Protein AF-A0A3D3YWG3-F1 (afdb_monomer_lite)

Secondary structure (DSSP, 8-state):
-EEEEEEE--TTEEEEETTEE--SPEEETTTEEEEE----S---EEEEEHHHHHHHHHHHHHHHHHHHHHHHHHHHHHHHHHHHHHHHHHHTT---S------

Radius of gyration: 33.1 Å; chains: 1; bounding box: 70×39×87 Å

Foldseek 3Di:
DKDWPPAFDDQQKWKDWQNHTQDTFDDDPNGITMGDDPDDDDIDMDIDRNVVVVVVVVVVVVVVVVVVVCCVVVVVVVVVVVVVVVVVVVVVPDDDDDDDDDD

Sequence (103 aa):
FFVVTGHDFSTGWTATIDGRSLGTPLVVDGYSAGWRVDRTGSYRISIRYAPQAKYTALLGISAAALVGTAAVLLVPLIRRRRRWRRTRSGKQRAPAARAGSDE

pLDDT: mean 82.9, std 13.38, range [51.94, 97.44]

Structure (mmCIF, N/CA/C/O backbone):
data_AF-A0A3D3YWG3-F1
#
_entry.id   AF-A0A3D3YWG3-F1
#
loop_
_atom_site.group_PDB
_atom_site.id
_atom_site.type_symbol
_atom_site.label_atom_id
_atom_site.label_alt_id
_atom_site.label_comp_id
_atom_site.label_asym_id
_atom_site.label_entity_id
_atom_site.label_seq_id
_atom_site.pdbx_PDB_ins_code
_atom_site.Cartn_x
_atom_site.Cartn_y
_atom_site.Cartn_z
_atom_site.occupancy
_atom_site.B_iso_or_equiv
_atom_site.auth_seq_id
_atom_site.auth_comp_id
_atom_site.auth_asym_id
_atom_site.auth_atom_id
_atom_site.pdbx_PDB_model_num
ATOM 1 N N . PHE A 1 1 ? 11.120 -4.478 -22.259 1.00 85.31 1 PHE A N 1
ATOM 2 C CA . PHE A 1 1 ? 9.727 -4.058 -22.545 1.00 85.31 1 PHE A CA 1
ATOM 3 C C . PHE A 1 1 ? 9.223 -3.177 -21.406 1.00 85.31 1 PHE A C 1
ATOM 5 O O . PHE A 1 1 ? 9.885 -3.121 -20.373 1.00 85.31 1 PHE A O 1
A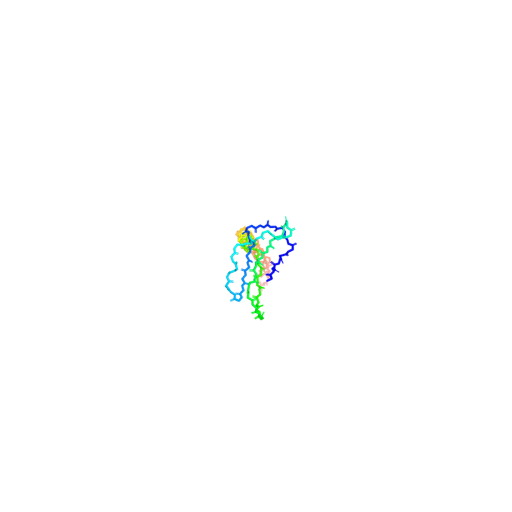TOM 12 N N . PHE A 1 2 ? 8.104 -2.470 -21.583 1.00 88.44 2 PHE A N 1
ATOM 13 C CA . PHE A 1 2 ? 7.485 -1.688 -20.509 1.00 88.44 2 PHE A CA 1
ATOM 14 C C . PHE A 1 2 ? 6.304 -2.433 -19.910 1.00 88.44 2 PHE A C 1
ATOM 16 O O . PHE A 1 2 ? 5.552 -3.096 -20.621 1.00 88.44 2 PHE A O 1
ATOM 23 N N . VAL A 1 3 ? 6.156 -2.308 -18.597 1.00 89.25 3 VAL A N 1
ATOM 24 C CA . VAL A 1 3 ? 4.964 -2.751 -17.881 1.00 89.25 3 VAL A CA 1
ATOM 25 C C . VAL A 1 3 ? 4.277 -1.516 -17.345 1.00 89.25 3 VAL A C 1
ATOM 27 O O . VAL A 1 3 ? 4.900 -0.727 -16.635 1.00 89.25 3 VAL A O 1
ATOM 30 N N . VAL A 1 4 ? 3.009 -1.363 -17.701 1.00 91.12 4 VAL A N 1
ATOM 31 C CA . VAL A 1 4 ? 2.185 -0.206 -17.357 1.00 91.12 4 VAL A CA 1
ATOM 32 C C . VAL A 1 4 ? 1.066 -0.620 -16.416 1.00 91.12 4 VAL A C 1
ATOM 34 O O . VAL A 1 4 ? 0.550 -1.735 -16.501 1.00 91.12 4 VAL A O 1
ATOM 37 N N . THR A 1 5 ? 0.707 0.269 -15.494 1.00 89.62 5 THR A N 1
ATOM 38 C CA . THR A 1 5 ? -0.419 0.049 -14.578 1.00 89.62 5 THR A CA 1
ATOM 39 C C . THR A 1 5 ? -1.768 0.321 -15.242 1.00 89.62 5 THR A C 1
ATOM 41 O O . THR A 1 5 ? -2.776 -0.219 -14.792 1.00 89.62 5 THR A O 1
ATOM 44 N N . GLY A 1 6 ? -1.799 1.171 -16.278 1.00 86.62 6 GLY A N 1
ATOM 45 C CA . GLY A 1 6 ? -3.030 1.695 -16.878 1.00 86.62 6 GLY A CA 1
ATOM 46 C C . GLY A 1 6 ? -3.766 2.699 -15.982 1.00 86.62 6 GLY A C 1
ATOM 47 O O . GLY A 1 6 ? -4.898 3.068 -16.281 1.00 86.62 6 GLY A O 1
ATOM 48 N N . HIS A 1 7 ? -3.143 3.122 -14.880 1.00 83.31 7 HIS A N 1
ATOM 49 C CA . HIS A 1 7 ? -3.670 4.072 -13.901 1.00 83.31 7 HIS A CA 1
ATOM 50 C C . HIS A 1 7 ? -2.771 5.299 -13.823 1.00 83.31 7 HIS A C 1
ATOM 52 O O . HIS A 1 7 ? -1.565 5.193 -14.059 1.00 83.31 7 HIS A O 1
ATOM 58 N N . ASP A 1 8 ? -3.351 6.419 -13.392 1.00 86.50 8 ASP A N 1
ATOM 59 C CA . ASP A 1 8 ? -2.640 7.683 -13.230 1.00 86.50 8 ASP A CA 1
ATOM 60 C C . ASP A 1 8 ? -1.321 7.531 -12.468 1.00 86.50 8 ASP A C 1
ATOM 62 O O . ASP A 1 8 ? -1.186 6.782 -11.482 1.00 86.50 8 ASP A O 1
ATOM 66 N N . PHE A 1 9 ? -0.332 8.280 -12.947 1.00 87.94 9 PHE A N 1
ATOM 67 C CA . PHE A 1 9 ? 0.977 8.353 -12.343 1.00 87.94 9 PHE A CA 1
ATOM 68 C C . PHE A 1 9 ? 0.883 8.880 -10.910 1.00 87.94 9 PHE A C 1
ATOM 70 O O . PHE A 1 9 ? 0.316 9.933 -10.625 1.00 87.94 9 PHE A O 1
ATOM 77 N N . SER A 1 10 ? 1.512 8.152 -9.992 1.00 83.50 10 SER A N 1
ATOM 78 C CA . SER A 1 10 ? 1.739 8.609 -8.628 1.00 83.50 10 SER A CA 1
ATOM 79 C C . SER A 1 10 ? 3.001 7.965 -8.064 1.00 83.50 10 SER A C 1
ATOM 81 O O . SER A 1 10 ? 3.359 6.836 -8.407 1.00 83.50 10 SER A O 1
ATOM 83 N N . THR A 1 11 ? 3.665 8.665 -7.147 1.00 83.69 11 THR A N 1
ATOM 84 C CA . THR A 1 11 ? 4.890 8.186 -6.484 1.00 83.69 11 THR A CA 1
ATOM 85 C C . THR A 1 11 ? 4.636 7.043 -5.495 1.00 83.69 11 THR A C 1
ATOM 87 O O . THR A 1 11 ? 5.581 6.436 -4.997 1.00 83.69 11 THR A O 1
ATOM 90 N N . GLY A 1 12 ? 3.368 6.730 -5.205 1.00 86.50 12 GLY A N 1
ATOM 91 C CA . GLY A 1 12 ? 2.978 5.628 -4.327 1.00 86.50 12 GLY A CA 1
ATOM 92 C C . GLY A 1 12 ? 2.948 4.257 -5.009 1.00 86.50 12 GLY A C 1
ATOM 93 O O . GLY A 1 12 ? 2.851 3.240 -4.317 1.00 86.50 12 GLY A O 1
ATOM 94 N N . TRP A 1 13 ? 3.022 4.208 -6.339 1.00 90.38 13 TRP A N 1
ATOM 95 C CA . TRP A 1 13 ? 3.112 2.960 -7.087 1.00 90.38 13 TRP A CA 1
ATOM 96 C C . TRP A 1 13 ? 4.491 2.319 -6.929 1.00 90.38 13 TRP A C 1
ATOM 98 O O . TRP A 1 13 ? 5.521 2.964 -7.117 1.00 90.38 13 TRP A O 1
ATOM 108 N N . THR A 1 14 ? 4.515 1.025 -6.623 1.00 89.69 14 THR A N 1
ATOM 109 C CA . THR A 1 14 ? 5.741 0.229 -6.544 1.00 89.69 14 THR A CA 1
ATOM 110 C C . THR A 1 14 ? 5.582 -1.062 -7.334 1.00 89.69 14 THR A C 1
ATOM 112 O O . THR A 1 14 ? 4.501 -1.654 -7.378 1.00 89.69 14 THR A O 1
ATOM 115 N N . ALA A 1 15 ? 6.669 -1.508 -7.960 1.00 90.94 15 ALA A N 1
ATOM 116 C CA . ALA A 1 15 ? 6.711 -2.778 -8.667 1.00 90.94 15 ALA A CA 1
ATOM 117 C C . ALA A 1 15 ? 7.912 -3.607 -8.220 1.00 90.94 15 ALA A C 1
ATOM 119 O O . ALA A 1 15 ? 9.012 -3.084 -8.018 1.00 90.94 15 ALA A O 1
ATOM 120 N N . THR A 1 16 ? 7.700 -4.911 -8.077 1.00 90.50 16 THR A N 1
ATOM 121 C CA . THR A 1 16 ? 8.750 -5.879 -7.770 1.00 90.50 16 THR A CA 1
ATOM 122 C C . THR A 1 16 ? 8.752 -7.017 -8.781 1.00 90.50 16 THR A C 1
ATOM 124 O O . THR A 1 16 ? 7.702 -7.430 -9.275 1.00 90.50 16 THR A O 1
ATOM 127 N N . ILE A 1 17 ? 9.943 -7.531 -9.076 1.00 90.31 17 ILE A N 1
ATOM 128 C CA . ILE A 1 17 ? 10.188 -8.716 -9.896 1.00 90.31 17 ILE A CA 1
ATOM 129 C C . ILE A 1 17 ? 10.833 -9.779 -9.006 1.00 90.31 17 ILE A C 1
ATOM 131 O O . ILE A 1 17 ? 11.915 -9.555 -8.456 1.00 90.31 17 ILE A O 1
ATOM 135 N N . ASP A 1 18 ? 10.127 -10.887 -8.775 1.00 87.50 18 ASP A N 1
ATOM 136 C CA . ASP A 1 18 ? 10.552 -11.969 -7.868 1.00 87.50 18 ASP A CA 1
ATOM 137 C C . ASP A 1 18 ? 11.061 -11.453 -6.501 1.00 87.50 18 ASP A C 1
ATOM 139 O O . ASP A 1 18 ? 12.071 -11.898 -5.958 1.00 87.50 18 ASP A O 1
ATOM 143 N N . GLY A 1 19 ? 10.381 -10.436 -5.960 1.00 84.56 19 GLY A N 1
ATOM 144 C CA . GLY A 1 19 ? 10.707 -9.814 -4.672 1.00 84.56 19 GLY A CA 1
ATOM 145 C C . GLY A 1 19 ? 11.751 -8.691 -4.713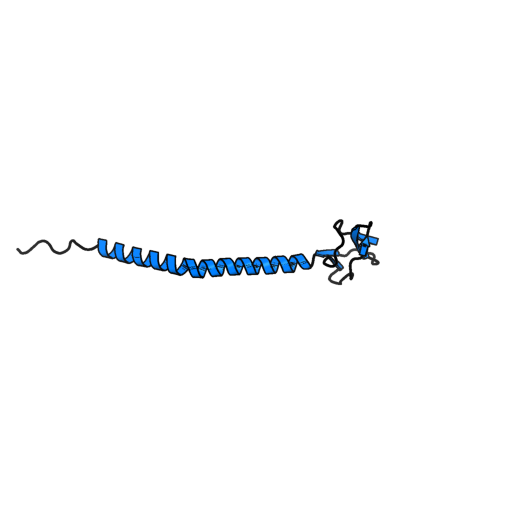 1.00 84.56 19 GLY A C 1
ATOM 146 O O . GLY A 1 19 ? 11.923 -8.004 -3.709 1.00 84.56 19 GLY A O 1
ATOM 147 N N . ARG A 1 20 ? 12.409 -8.425 -5.850 1.00 86.31 20 ARG A N 1
ATOM 148 C CA . ARG A 1 20 ? 13.330 -7.282 -6.006 1.00 86.31 20 ARG A CA 1
ATOM 149 C C . ARG A 1 20 ? 12.610 -6.069 -6.583 1.00 86.31 20 ARG A C 1
ATOM 151 O O . ARG A 1 20 ? 11.902 -6.194 -7.574 1.00 86.31 20 ARG A O 1
ATOM 158 N N . SER A 1 21 ? 12.808 -4.895 -5.987 1.00 87.06 21 SER A N 1
ATOM 159 C CA . SER A 1 21 ? 12.212 -3.646 -6.478 1.00 87.06 21 SER A CA 1
ATOM 160 C C . SER A 1 21 ? 12.717 -3.287 -7.877 1.00 87.06 21 SER A C 1
ATOM 162 O O . SER A 1 21 ? 13.912 -3.391 -8.151 1.00 87.06 21 SER A O 1
ATOM 164 N N . LEU A 1 22 ? 11.801 -2.843 -8.739 1.00 86.25 22 LEU A N 1
ATOM 165 C CA . LEU A 1 22 ? 12.100 -2.261 -10.051 1.00 86.25 22 LEU A CA 1
ATOM 166 C C . LEU A 1 22 ? 12.401 -0.752 -9.968 1.00 86.25 22 LEU A C 1
ATOM 168 O O . LEU A 1 22 ? 12.661 -0.125 -10.990 1.00 86.25 22 LEU A O 1
ATOM 172 N N . GLY A 1 23 ? 12.391 -0.172 -8.763 1.00 87.12 23 GLY A N 1
ATOM 173 C CA .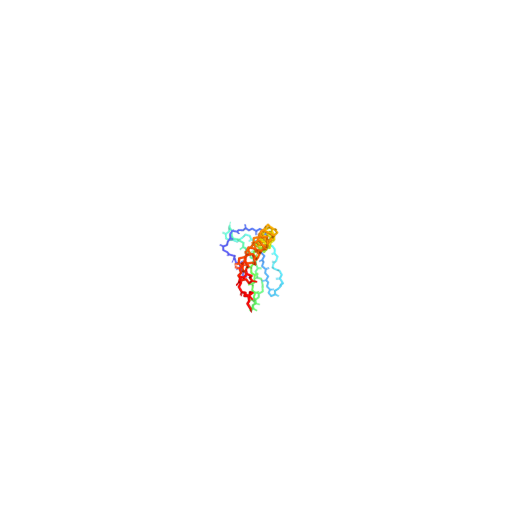 GLY A 1 23 ? 12.676 1.244 -8.539 1.00 87.12 23 GLY A CA 1
ATOM 174 C C . GLY A 1 23 ? 11.449 2.146 -8.686 1.00 87.12 23 GLY A C 1
ATOM 175 O O . GLY A 1 23 ? 10.301 1.702 -8.578 1.00 87.12 23 GLY A O 1
ATOM 176 N N . THR A 1 24 ? 11.702 3.439 -8.878 1.00 87.31 24 THR A N 1
ATOM 177 C CA . THR A 1 24 ? 10.661 4.466 -9.013 1.00 87.31 24 THR A CA 1
ATOM 178 C C . THR A 1 24 ? 9.898 4.329 -10.332 1.00 87.31 24 THR A C 1
ATOM 180 O O . THR A 1 24 ? 10.521 4.041 -11.356 1.00 87.31 24 THR A O 1
ATOM 183 N N . PRO A 1 25 ? 8.568 4.544 -10.329 1.00 89.88 25 PRO A N 1
ATOM 184 C CA . PRO A 1 25 ? 7.766 4.503 -11.545 1.00 89.88 25 PRO A CA 1
ATOM 185 C C . PRO A 1 25 ? 8.169 5.625 -12.508 1.00 89.88 25 PRO A C 1
ATOM 187 O O . PRO A 1 25 ? 8.500 6.735 -12.092 1.00 89.88 25 PRO A O 1
ATOM 190 N N . LEU A 1 26 ? 8.097 5.328 -13.799 1.00 90.25 26 LEU A N 1
ATOM 191 C CA . LEU A 1 26 ? 8.207 6.273 -14.905 1.00 90.25 26 LEU A CA 1
ATOM 192 C C . LEU A 1 26 ? 6.803 6.640 -15.395 1.00 90.25 26 LEU A C 1
ATOM 194 O O . LEU A 1 26 ? 5.872 5.845 -15.256 1.00 90.25 26 LEU A O 1
ATOM 198 N N . VAL A 1 27 ? 6.660 7.823 -15.995 1.00 91.69 27 VAL A N 1
ATOM 199 C CA . VAL A 1 27 ? 5.450 8.173 -16.749 1.00 91.69 27 VAL A CA 1
ATOM 200 C C . VAL A 1 27 ? 5.538 7.498 -18.113 1.00 91.69 27 VAL A C 1
ATOM 202 O O . VAL A 1 27 ? 6.474 7.744 -18.875 1.00 91.69 27 VAL A O 1
ATOM 205 N N . VAL A 1 28 ? 4.572 6.638 -18.407 1.00 90.19 28 VAL A N 1
ATOM 206 C CA . VAL A 1 28 ? 4.421 5.925 -19.677 1.00 90.19 28 VAL A CA 1
ATOM 207 C C . VAL A 1 28 ? 3.092 6.345 -20.303 1.00 90.19 28 VAL A C 1
ATOM 209 O O . VAL A 1 28 ? 2.133 6.649 -19.593 1.00 90.19 28 VAL A O 1
ATOM 212 N N . ASP A 1 29 ? 3.052 6.439 -21.631 1.00 87.56 29 ASP A N 1
ATOM 213 C CA . ASP A 1 29 ? 1.872 6.861 -22.403 1.00 87.56 29 ASP A CA 1
ATOM 214 C C . ASP A 1 29 ? 1.311 8.240 -21.997 1.00 87.56 29 ASP A C 1
ATOM 216 O O . ASP A 1 29 ? 0.137 8.539 -22.185 1.00 87.56 29 ASP A O 1
ATOM 220 N N . GLY A 1 30 ? 2.157 9.099 -21.417 1.00 88.25 30 GLY A N 1
ATOM 221 C CA . GLY A 1 30 ? 1.817 10.473 -21.032 1.00 88.25 30 GLY A CA 1
ATOM 222 C C . GLY A 1 30 ? 0.992 10.621 -19.748 1.00 88.25 30 GLY A C 1
ATOM 223 O O . GLY A 1 30 ? 0.820 11.747 -19.290 1.00 88.25 30 GLY A O 1
ATOM 224 N N . TYR A 1 31 ? 0.525 9.526 -19.140 1.00 88.81 31 TYR A N 1
ATOM 225 C CA . TYR A 1 31 ? -0.283 9.586 -17.913 1.00 88.81 31 TYR A CA 1
ATOM 226 C C . TYR A 1 31 ? -0.043 8.427 -16.938 1.00 88.81 31 TYR A C 1
ATOM 228 O O . TYR A 1 31 ? -0.188 8.609 -15.730 1.00 88.81 31 TYR A O 1
ATOM 236 N N . SER A 1 32 ? 0.314 7.238 -17.431 1.00 90.69 32 SER A N 1
ATOM 237 C CA . SER A 1 32 ? 0.324 6.018 -16.625 1.00 90.69 32 SER A CA 1
ATOM 238 C C . SER A 1 32 ? 1.630 5.859 -15.859 1.00 90.69 32 SER A C 1
ATOM 240 O O . SER A 1 32 ? 2.707 6.169 -16.366 1.00 90.69 32 SER A O 1
ATOM 242 N N . ALA A 1 33 ? 1.573 5.271 -14.664 1.00 92.38 33 ALA A N 1
ATOM 243 C CA . ALA A 1 33 ? 2.779 4.722 -14.047 1.00 92.38 33 ALA A CA 1
ATOM 244 C C . ALA A 1 33 ? 3.252 3.470 -14.807 1.00 92.38 33 ALA A C 1
ATOM 246 O O . ALA A 1 33 ? 2.439 2.641 -15.235 1.00 92.38 33 ALA A O 1
ATOM 247 N N . GLY A 1 34 ? 4.565 3.303 -14.942 1.00 92.56 34 GLY A N 1
ATOM 248 C CA . GLY A 1 34 ? 5.149 2.100 -15.520 1.00 92.56 34 GLY A CA 1
ATOM 249 C C . GLY A 1 34 ? 6.626 1.911 -15.195 1.00 92.56 34 GLY A C 1
ATOM 250 O O . GLY A 1 34 ? 7.281 2.786 -14.633 1.00 92.56 34 GLY A O 1
ATOM 251 N N . TRP A 1 35 ? 7.157 0.743 -15.548 1.00 93.19 35 TRP A N 1
ATOM 252 C CA . TRP A 1 35 ? 8.559 0.385 -15.331 1.00 93.19 35 TRP A CA 1
ATOM 253 C C . TRP A 1 35 ? 9.154 -0.240 -16.582 1.00 93.19 35 TRP A C 1
ATOM 255 O O . TRP A 1 35 ? 8.492 -0.996 -17.300 1.00 93.19 35 TRP A O 1
ATOM 265 N N . ARG A 1 36 ? 10.435 0.050 -16.810 1.00 89.88 36 ARG A N 1
ATOM 266 C CA . ARG A 1 36 ? 11.231 -0.626 -17.828 1.00 89.88 36 ARG A CA 1
ATOM 267 C C . ARG A 1 36 ? 11.729 -1.953 -17.269 1.00 89.88 36 ARG A C 1
ATOM 269 O O . ARG A 1 36 ? 12.367 -1.991 -16.220 1.00 89.88 36 ARG A O 1
ATOM 276 N N . VAL A 1 37 ? 11.441 -3.035 -17.978 1.00 88.50 37 VAL A N 1
ATOM 277 C CA . VAL A 1 37 ? 11.921 -4.373 -17.642 1.00 88.50 37 VAL A CA 1
ATOM 278 C C . VAL A 1 37 ? 12.885 -4.829 -18.730 1.00 88.50 37 VAL A C 1
ATOM 280 O O . VAL A 1 37 ? 12.486 -5.074 -19.872 1.00 88.50 37 VAL A O 1
ATOM 283 N N . ASP A 1 38 ? 14.160 -4.930 -18.359 1.00 84.81 38 ASP A N 1
ATOM 284 C CA . ASP A 1 38 ? 15.254 -5.307 -19.263 1.00 84.81 38 ASP A CA 1
ATOM 285 C C . ASP A 1 38 ? 15.635 -6.796 -19.159 1.00 84.81 38 ASP A C 1
ATOM 287 O O . ASP A 1 38 ? 16.555 -7.254 -19.830 1.00 84.81 38 ASP A O 1
ATOM 291 N N . ARG A 1 39 ? 14.925 -7.582 -18.336 1.00 81.50 39 ARG A N 1
ATOM 292 C CA . ARG A 1 39 ? 15.155 -9.030 -18.208 1.00 81.50 39 ARG A CA 1
ATOM 293 C C . ARG A 1 39 ? 14.275 -9.822 -19.167 1.00 81.50 39 ARG A C 1
ATOM 295 O O . ARG A 1 39 ? 13.086 -9.540 -19.302 1.00 81.50 39 ARG A O 1
ATOM 302 N N . THR A 1 40 ? 14.832 -10.864 -19.764 1.00 80.81 40 THR A N 1
ATOM 303 C CA . THR A 1 40 ? 14.104 -11.852 -20.570 1.00 80.81 40 THR A CA 1
ATOM 304 C C . THR A 1 40 ? 13.816 -13.109 -19.739 1.00 80.81 40 THR A C 1
ATOM 306 O O . THR A 1 40 ? 14.547 -13.413 -18.798 1.00 80.81 40 THR A O 1
ATOM 309 N N . GLY A 1 41 ? 12.724 -13.818 -20.044 1.00 84.00 41 GLY A N 1
ATOM 310 C CA . GLY A 1 41 ? 12.314 -15.048 -19.347 1.00 84.00 41 GLY A CA 1
ATOM 311 C C . GLY A 1 41 ? 10.978 -14.943 -18.602 1.00 84.00 41 GLY A C 1
ATOM 312 O O . GLY A 1 41 ? 10.252 -13.962 -18.748 1.00 84.00 41 GLY A O 1
ATOM 313 N N . SER A 1 42 ? 10.660 -15.977 -17.816 1.00 83.75 42 SER A N 1
ATOM 314 C CA . SER A 1 42 ? 9.434 -16.063 -17.009 1.00 83.75 42 SER A CA 1
ATOM 315 C C . SER A 1 42 ? 9.696 -15.627 -15.573 1.00 83.75 42 SER A C 1
ATOM 317 O O . SER A 1 42 ? 10.531 -16.212 -14.890 1.00 83.75 42 SER A O 1
ATOM 319 N N . TYR A 1 43 ? 8.958 -14.628 -15.101 1.00 88.44 43 TYR A N 1
ATOM 320 C CA . TYR A 1 43 ? 9.050 -14.104 -13.738 1.00 88.44 43 TYR A CA 1
ATOM 321 C C . TYR A 1 43 ? 7.717 -13.510 -13.304 1.00 88.44 43 TYR A C 1
ATOM 323 O O . TYR A 1 43 ? 6.865 -13.170 -14.134 1.00 88.44 43 TYR A O 1
ATOM 331 N N . ARG A 1 44 ? 7.524 -13.365 -11.991 1.00 89.12 44 ARG A N 1
ATOM 332 C CA . ARG A 1 44 ? 6.309 -12.755 -11.450 1.00 89.12 44 ARG A CA 1
ATOM 333 C C . ARG A 1 44 ? 6.556 -11.283 -11.155 1.00 89.12 44 ARG A C 1
ATOM 335 O O . ARG A 1 44 ? 7.341 -10.935 -10.274 1.00 89.12 44 ARG A O 1
ATOM 342 N N . ILE A 1 45 ? 5.818 -10.425 -11.852 1.00 90.25 45 ILE A N 1
ATOM 343 C CA . ILE A 1 45 ? 5.777 -8.991 -11.573 1.00 90.25 45 ILE A CA 1
ATOM 344 C C . ILE A 1 45 ? 4.615 -8.719 -10.625 1.00 90.25 45 ILE A C 1
ATOM 346 O O . ILE A 1 45 ? 3.477 -9.096 -10.900 1.00 90.25 45 ILE A O 1
ATOM 350 N N . SER A 1 46 ? 4.899 -8.080 -9.495 1.00 89.25 46 SER A N 1
ATOM 351 C CA . SER A 1 46 ? 3.878 -7.620 -8.555 1.00 89.25 46 SER A CA 1
ATOM 352 C C . SER A 1 46 ? 3.877 -6.104 -8.516 1.00 89.25 46 SER A C 1
ATOM 354 O O . SER A 1 46 ? 4.869 -5.497 -8.125 1.00 89.25 46 SER A O 1
ATOM 356 N N . ILE A 1 47 ? 2.751 -5.505 -8.887 1.00 90.06 47 ILE A N 1
ATOM 357 C CA . ILE A 1 47 ? 2.530 -4.060 -8.834 1.00 90.06 47 ILE A CA 1
ATOM 358 C C . ILE A 1 47 ? 1.572 -3.778 -7.686 1.00 90.06 47 ILE A C 1
ATOM 360 O O . ILE A 1 47 ? 0.533 -4.432 -7.568 1.00 90.06 47 ILE A O 1
ATOM 364 N N . ARG A 1 48 ? 1.925 -2.839 -6.810 1.00 87.69 48 ARG A N 1
ATOM 365 C CA . ARG A 1 48 ? 1.106 -2.476 -5.650 1.00 87.69 48 ARG A CA 1
ATOM 366 C C . ARG A 1 48 ? 1.146 -0.974 -5.410 1.00 87.69 48 ARG A C 1
ATOM 368 O O . ARG A 1 48 ? 2.155 -0.318 -5.652 1.00 87.69 48 ARG A O 1
ATOM 375 N N . TYR A 1 49 ? 0.052 -0.445 -4.876 1.00 86.75 49 TYR A N 1
ATOM 376 C CA . TYR A 1 49 ? -0.010 0.932 -4.409 1.00 86.75 49 TYR A CA 1
ATOM 377 C C . TYR A 1 49 ? 0.304 0.978 -2.909 1.00 86.75 49 TYR A C 1
ATOM 379 O O . TYR A 1 49 ? -0.507 0.577 -2.071 1.00 86.75 49 TYR A O 1
ATOM 387 N N . ALA A 1 50 ? 1.508 1.430 -2.550 1.00 82.44 50 ALA A N 1
ATOM 388 C CA . ALA A 1 50 ? 1.994 1.404 -1.170 1.00 82.44 50 ALA A CA 1
ATOM 389 C C . ALA A 1 50 ? 1.122 2.209 -0.176 1.00 82.44 50 ALA A C 1
ATOM 391 O O . ALA A 1 50 ? 0.904 1.724 0.941 1.00 82.44 50 ALA A O 1
ATOM 392 N N . PRO A 1 51 ? 0.567 3.389 -0.530 1.00 84.19 51 PRO A N 1
ATOM 393 C CA . PRO A 1 51 ? -0.301 4.140 0.379 1.00 84.19 51 PRO A CA 1
ATOM 394 C C . PRO A 1 51 ? -1.587 3.400 0.775 1.00 84.19 51 PRO A C 1
ATOM 396 O O . PRO A 1 51 ? -2.075 3.592 1.890 1.00 84.19 51 PRO A O 1
ATOM 399 N N . GLN A 1 52 ? -2.106 2.504 -0.073 1.00 84.19 52 GLN A N 1
ATOM 400 C CA . GLN A 1 52 ? -3.333 1.749 0.218 1.00 84.19 52 GLN A CA 1
ATOM 401 C C . GLN A 1 52 ? -3.190 0.848 1.448 1.00 84.19 52 GLN A C 1
ATOM 403 O O . GLN A 1 52 ? -4.115 0.743 2.256 1.00 84.19 52 GLN A O 1
ATOM 408 N N . ALA A 1 53 ? -2.021 0.229 1.630 1.00 79.94 53 ALA A N 1
ATOM 409 C CA . ALA A 1 53 ? -1.762 -0.625 2.786 1.00 79.94 53 ALA A CA 1
ATOM 410 C C . ALA A 1 53 ? -1.797 0.179 4.097 1.00 79.94 53 ALA A C 1
ATOM 412 O O . ALA A 1 53 ? -2.413 -0.251 5.072 1.00 79.94 53 ALA A O 1
ATOM 413 N N . LYS A 1 54 ? -1.206 1.382 4.101 1.00 84.50 54 LYS A N 1
ATOM 414 C CA . LYS A 1 54 ? -1.223 2.285 5.264 1.00 84.50 54 LYS A CA 1
ATOM 415 C C . LYS A 1 54 ? -2.641 2.738 5.598 1.00 84.50 54 LYS A C 1
ATOM 417 O O . LYS A 1 54 ? -3.035 2.691 6.759 1.00 84.50 54 LYS A O 1
ATOM 422 N N . TYR A 1 55 ? -3.411 3.132 4.585 1.00 88.19 55 TYR A N 1
ATOM 423 C CA . TYR A 1 55 ? -4.799 3.546 4.772 1.00 88.19 55 TYR A CA 1
ATOM 424 C C . TYR A 1 55 ? -5.650 2.418 5.367 1.00 88.19 55 TYR A C 1
ATOM 426 O O . TYR A 1 55 ? -6.371 2.630 6.335 1.00 88.19 55 TYR A O 1
ATOM 434 N N . THR A 1 56 ? -5.495 1.198 4.848 1.00 88.81 56 THR A N 1
ATOM 435 C CA . THR A 1 56 ? -6.213 0.016 5.349 1.00 88.81 56 THR A CA 1
ATOM 436 C C . THR A 1 56 ? -5.866 -0.278 6.812 1.00 88.81 56 THR A C 1
ATOM 438 O O . THR A 1 56 ? -6.755 -0.568 7.610 1.00 88.81 56 THR A O 1
ATOM 441 N N . ALA A 1 57 ? -4.590 -0.149 7.192 1.00 89.56 57 ALA A N 1
ATOM 442 C CA . ALA A 1 57 ? -4.160 -0.323 8.578 1.00 89.56 57 ALA A CA 1
ATOM 443 C C . ALA A 1 57 ? -4.768 0.737 9.512 1.00 89.56 57 ALA A C 1
ATOM 445 O O . ALA A 1 57 ? -5.303 0.391 10.565 1.00 89.56 57 ALA A O 1
ATOM 446 N N . LEU A 1 58 ? -4.742 2.013 9.113 1.00 93.19 58 LEU A N 1
ATOM 447 C CA . LEU A 1 58 ? -5.353 3.102 9.884 1.00 93.19 58 LEU A CA 1
ATOM 448 C C . LEU A 1 58 ? -6.865 2.913 10.033 1.00 93.19 58 LEU A C 1
ATOM 450 O O . LEU A 1 58 ? -7.396 3.090 11.126 1.00 93.19 58 LEU A O 1
ATOM 454 N N . LEU A 1 59 ? -7.542 2.474 8.971 1.00 95.19 59 LEU A N 1
ATOM 455 C CA . LEU A 1 59 ? -8.964 2.149 9.011 1.00 95.19 59 LEU A CA 1
ATOM 456 C C . LEU A 1 59 ? -9.257 1.020 10.014 1.00 95.19 59 LEU A C 1
ATOM 458 O O . LEU A 1 59 ? -10.206 1.113 10.793 1.00 95.19 59 LEU A O 1
ATOM 462 N N . GLY A 1 60 ? -8.412 -0.017 10.043 1.00 95.56 60 GLY A N 1
ATOM 463 C CA . GLY A 1 60 ? -8.496 -1.098 11.027 1.00 95.56 60 GLY A CA 1
ATOM 464 C C . GLY A 1 60 ? -8.325 -0.605 12.468 1.00 95.56 60 GLY A C 1
ATOM 465 O O . GLY A 1 60 ? -9.083 -1.010 13.350 1.00 95.56 60 GLY A O 1
ATOM 466 N N . ILE A 1 61 ? -7.390 0.321 12.702 1.00 96.62 61 ILE A N 1
ATOM 467 C CA . ILE A 1 61 ? -7.192 0.959 14.014 1.00 96.62 61 ILE A CA 1
ATOM 468 C C . ILE A 1 61 ? -8.436 1.758 14.420 1.00 96.62 61 ILE A C 1
ATOM 470 O O . ILE A 1 61 ? -8.915 1.612 15.545 1.00 96.62 61 ILE A O 1
ATOM 474 N N . SER A 1 62 ? -9.001 2.560 13.514 1.00 96.25 62 SER A N 1
ATOM 475 C CA . SER A 1 62 ? -10.232 3.316 13.778 1.00 96.25 62 SER A CA 1
ATOM 476 C C . SER A 1 62 ? -11.415 2.400 14.100 1.00 96.25 62 SER A C 1
ATOM 478 O O . SER A 1 62 ? -12.161 2.669 15.044 1.00 96.25 62 SER A O 1
ATOM 480 N N . ALA A 1 63 ? -11.567 1.291 13.372 1.00 97.00 63 ALA A N 1
ATOM 481 C CA . ALA A 1 63 ? -12.605 0.299 13.643 1.00 97.00 63 ALA A CA 1
ATOM 482 C C . ALA A 1 63 ? -12.426 -0.355 15.025 1.00 97.00 63 ALA A C 1
ATOM 484 O O . ALA A 1 63 ? -13.390 -0.472 15.785 1.00 97.00 63 ALA A O 1
ATOM 485 N N . ALA A 1 64 ? -11.195 -0.723 15.389 1.00 97.31 64 ALA A N 1
ATOM 486 C CA . ALA A 1 64 ? -10.889 -1.283 16.704 1.00 97.31 64 ALA A CA 1
ATOM 487 C C . ALA A 1 64 ? -11.176 -0.285 17.838 1.00 97.31 64 ALA A C 1
ATOM 489 O O . ALA A 1 64 ? -11.770 -0.661 18.851 1.00 97.31 64 ALA A O 1
ATOM 490 N N . ALA A 1 65 ? -10.818 0.988 17.652 1.00 97.12 65 ALA A N 1
ATOM 491 C CA . ALA A 1 65 ? -11.115 2.049 18.609 1.00 97.12 65 ALA A CA 1
ATOM 492 C C . ALA A 1 65 ? -12.628 2.208 18.818 1.00 97.12 65 ALA A C 1
ATOM 494 O O . ALA A 1 65 ? -13.090 2.219 19.958 1.00 97.12 65 ALA A O 1
ATOM 495 N N . LEU A 1 66 ? -13.409 2.235 17.732 1.00 97.44 66 LEU A N 1
ATOM 496 C CA . LEU A 1 66 ? -14.868 2.340 17.796 1.00 97.44 66 LEU A CA 1
ATOM 497 C C . LEU A 1 66 ? -15.497 1.175 18.577 1.00 97.44 66 LEU A C 1
ATOM 499 O O . LEU A 1 66 ? -16.338 1.395 19.452 1.00 97.44 66 LEU A O 1
ATOM 503 N N . VAL A 1 67 ? -15.062 -0.059 18.302 1.00 97.44 67 VAL A N 1
ATOM 504 C CA . VAL A 1 67 ? -15.521 -1.255 19.029 1.00 97.44 67 VAL A CA 1
ATOM 505 C C . VAL A 1 67 ? -15.130 -1.182 20.505 1.00 97.44 67 VAL A C 1
ATOM 507 O O . VAL A 1 67 ? -15.956 -1.477 21.372 1.00 97.44 67 VAL A O 1
ATOM 510 N N . GLY A 1 68 ? -13.905 -0.748 20.808 1.00 97.31 68 GLY A N 1
ATOM 511 C CA . GLY A 1 68 ? -13.428 -0.557 22.177 1.00 97.31 68 GLY A CA 1
ATOM 512 C C . GLY A 1 68 ? -14.280 0.447 22.954 1.00 97.31 68 GLY A C 1
ATOM 513 O O . GLY A 1 68 ? -14.767 0.135 24.044 1.00 97.31 68 GLY A O 1
ATOM 514 N N . THR A 1 69 ? -14.541 1.621 22.376 1.00 96.62 69 THR A N 1
ATOM 515 C CA . THR A 1 69 ? -15.396 2.649 22.987 1.00 96.62 69 THR A CA 1
ATOM 516 C C . THR A 1 69 ? -16.820 2.138 23.202 1.00 96.62 69 THR A C 1
ATOM 518 O O . THR A 1 69 ? -17.374 2.286 24.295 1.00 96.62 69 THR A O 1
ATOM 521 N N . ALA A 1 70 ? -17.406 1.473 22.203 1.00 96.38 70 ALA A N 1
ATOM 522 C CA . ALA A 1 70 ? -18.733 0.880 22.328 1.00 96.38 70 ALA A CA 1
ATOM 523 C C . ALA A 1 70 ? -18.781 -0.174 23.446 1.00 96.38 70 ALA A C 1
ATOM 525 O O . ALA A 1 70 ? -19.729 -0.194 24.232 1.00 96.38 70 ALA A O 1
ATOM 526 N N . ALA A 1 71 ? -17.753 -1.015 23.578 1.00 95.88 71 ALA A N 1
ATOM 527 C CA . ALA A 1 71 ? -17.675 -2.011 24.641 1.00 95.88 71 ALA A CA 1
ATOM 528 C C . ALA A 1 71 ? -17.611 -1.361 26.034 1.00 95.88 71 ALA A C 1
ATOM 530 O O . ALA A 1 71 ? -18.367 -1.759 26.925 1.00 95.88 71 ALA A O 1
ATOM 531 N N . VAL A 1 72 ? -16.777 -0.332 26.218 1.00 95.88 72 VAL A N 1
ATOM 532 C CA . VAL A 1 72 ? -16.657 0.398 27.494 1.00 95.88 72 VAL A CA 1
ATOM 533 C C . VAL A 1 72 ? -17.983 1.042 27.901 1.00 95.88 72 VAL A C 1
ATOM 535 O O . VAL A 1 72 ? -18.351 0.985 29.073 1.00 95.88 72 VAL A O 1
ATOM 538 N N . LEU A 1 73 ? -18.735 1.598 26.950 1.00 95.12 73 LEU A N 1
ATOM 539 C CA . LEU A 1 73 ? -20.029 2.226 27.228 1.00 95.12 73 LEU A CA 1
ATOM 540 C C . LEU A 1 73 ? -21.145 1.193 27.456 1.00 95.12 73 LEU A C 1
ATOM 542 O O . LEU A 1 73 ? -21.916 1.293 28.414 1.00 95.12 73 LEU A O 1
ATOM 546 N N . LEU A 1 74 ? -21.245 0.178 26.596 1.00 94.69 74 LEU A N 1
ATOM 547 C CA . LEU A 1 74 ? -22.397 -0.727 26.562 1.00 94.69 74 LEU A CA 1
ATOM 548 C C . LEU A 1 74 ? -22.301 -1.872 27.576 1.00 94.69 74 LEU A C 1
ATOM 550 O O . LEU A 1 74 ? -23.313 -2.235 28.183 1.00 94.69 74 LEU A O 1
ATOM 554 N N . VAL A 1 75 ? -21.116 -2.437 27.821 1.00 94.25 75 VAL A N 1
ATOM 555 C CA . VAL A 1 75 ? -20.943 -3.561 28.762 1.00 94.25 75 VAL A CA 1
ATOM 556 C C . VAL A 1 75 ? -21.442 -3.240 30.181 1.00 94.25 75 VAL A C 1
ATOM 558 O O . VAL A 1 75 ? -22.216 -4.044 30.719 1.00 94.25 75 VAL A O 1
ATOM 561 N N . PRO A 1 76 ? -21.079 -2.111 30.825 1.00 90.12 76 PRO A N 1
ATOM 562 C CA . PRO A 1 76 ? -21.574 -1.798 32.165 1.00 90.12 76 PRO A CA 1
ATOM 563 C C . PRO A 1 76 ? -23.086 -1.548 32.181 1.00 90.12 76 PRO A C 1
ATOM 565 O O . PRO A 1 76 ? -23.762 -2.012 33.106 1.00 90.12 76 PRO A O 1
ATOM 568 N N . LEU A 1 77 ? -23.644 -0.908 31.147 1.00 90.00 77 LEU A N 1
ATOM 569 C CA . LEU A 1 77 ? -25.089 -0.686 31.010 1.00 90.00 77 LEU A CA 1
ATOM 570 C C . LEU A 1 77 ? -25.857 -2.011 30.915 1.00 90.00 77 LEU A C 1
ATOM 572 O O . LEU A 1 77 ? -26.838 -2.224 31.637 1.00 90.00 77 LEU A O 1
ATOM 576 N N . ILE A 1 78 ? -25.377 -2.939 30.085 1.00 89.94 78 ILE A N 1
ATOM 577 C CA . ILE A 1 78 ? -25.974 -4.270 29.924 1.00 89.94 78 ILE A CA 1
ATOM 578 C C . ILE A 1 78 ? -25.851 -5.069 31.229 1.00 89.94 78 ILE A C 1
ATOM 580 O O . ILE A 1 78 ? -26.831 -5.669 31.686 1.00 89.94 78 ILE A O 1
ATOM 584 N N . ARG A 1 79 ? -24.680 -5.048 31.882 1.00 88.12 79 ARG A N 1
ATOM 585 C CA . ARG A 1 79 ? -24.459 -5.730 33.171 1.00 88.12 79 ARG A CA 1
ATOM 586 C C . ARG A 1 79 ? -25.352 -5.168 34.278 1.00 88.12 79 ARG A C 1
ATOM 588 O O . ARG A 1 79 ? -25.893 -5.946 35.067 1.00 88.12 79 ARG A O 1
ATOM 595 N N . ARG A 1 80 ? -25.540 -3.845 34.341 1.00 83.31 80 ARG A N 1
ATOM 596 C CA . ARG A 1 80 ? -26.440 -3.195 35.308 1.00 83.31 80 ARG A CA 1
ATOM 597 C C . ARG A 1 80 ? -27.883 -3.625 35.054 1.00 83.31 80 ARG A C 1
ATOM 599 O O . ARG A 1 80 ? -28.511 -4.157 35.962 1.00 83.31 80 ARG A O 1
ATOM 606 N N . ARG A 1 81 ? -28.381 -3.538 33.818 1.00 80.00 81 ARG A N 1
ATOM 607 C CA . ARG A 1 81 ? -29.746 -3.986 33.475 1.00 80.00 81 ARG A CA 1
ATOM 608 C C . ARG A 1 81 ? -29.996 -5.461 33.813 1.00 80.00 81 ARG A C 1
ATOM 610 O O . ARG A 1 81 ? -31.042 -5.792 34.372 1.00 80.00 81 ARG A O 1
ATOM 617 N N . ARG A 1 82 ? -29.031 -6.349 33.540 1.00 74.88 82 ARG A N 1
ATOM 618 C CA . ARG A 1 82 ? -29.134 -7.780 33.892 1.00 74.88 82 ARG A CA 1
ATOM 619 C C . ARG A 1 82 ? -29.191 -8.013 35.404 1.00 74.88 82 ARG A C 1
ATOM 621 O O . ARG A 1 82 ? -29.998 -8.825 35.851 1.00 74.88 82 ARG A O 1
ATOM 628 N N . ARG A 1 83 ? -28.386 -7.292 36.196 1.00 72.38 83 ARG A N 1
ATOM 629 C CA . ARG A 1 83 ? -28.424 -7.384 37.669 1.00 72.38 83 ARG A CA 1
ATOM 630 C C . ARG A 1 83 ? -29.786 -6.979 38.234 1.00 72.38 83 ARG A C 1
ATOM 632 O O . ARG A 1 83 ? -30.330 -7.699 39.063 1.00 72.38 83 ARG A O 1
ATOM 639 N N . TRP A 1 84 ? -30.367 -5.896 37.723 1.00 63.81 84 TRP A N 1
ATOM 640 C CA . TRP A 1 84 ? -31.672 -5.395 38.172 1.00 63.81 84 TRP A CA 1
ATOM 641 C C . TRP A 1 84 ? -32.840 -6.332 37.816 1.00 63.81 84 TRP A C 1
ATOM 643 O O . TRP A 1 84 ? -33.825 -6.404 38.547 1.00 63.81 84 TRP A O 1
ATOM 653 N N . ARG A 1 85 ? -32.737 -7.092 36.717 1.00 64.50 85 ARG A N 1
ATOM 654 C CA . ARG A 1 85 ? -33.730 -8.122 36.363 1.00 64.50 85 ARG A CA 1
ATOM 655 C C . ARG A 1 85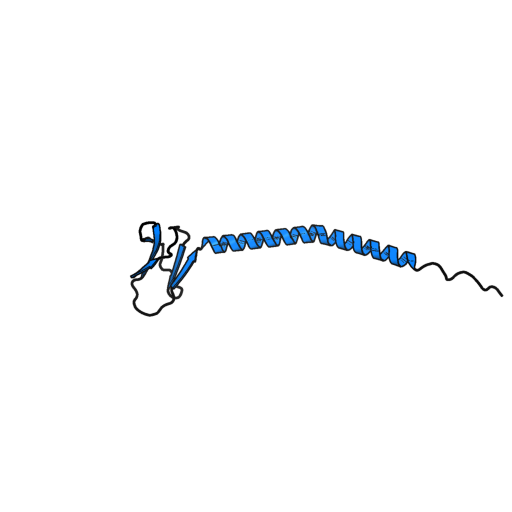 ? -33.683 -9.345 37.288 1.00 64.50 85 ARG A C 1
ATOM 657 O O . ARG A 1 85 ? -34.734 -9.897 37.601 1.00 64.50 85 ARG A O 1
ATOM 664 N N . ARG A 1 86 ? -32.498 -9.748 37.762 1.00 61.56 86 ARG A N 1
ATOM 665 C CA . ARG A 1 86 ? -32.344 -10.901 38.672 1.00 61.56 86 ARG A CA 1
ATOM 666 C C . ARG A 1 86 ? -32.934 -10.642 40.059 1.00 61.56 86 ARG A C 1
ATOM 668 O O . ARG A 1 86 ? -33.601 -11.516 40.601 1.00 61.56 86 ARG A O 1
ATOM 675 N N . THR A 1 87 ? -32.760 -9.440 40.606 1.00 60.06 87 THR A N 1
ATOM 676 C CA . THR A 1 87 ? -33.314 -9.085 41.923 1.00 60.06 87 THR A CA 1
ATOM 677 C C . THR A 1 87 ? -34.838 -8.962 41.920 1.00 60.06 87 THR A C 1
ATOM 679 O O . THR A 1 87 ? -35.470 -9.350 42.900 1.00 60.06 87 THR A O 1
ATOM 682 N N . ARG A 1 88 ? -35.459 -8.508 40.820 1.00 57.47 88 ARG A N 1
ATOM 683 C CA . ARG A 1 88 ? -36.931 -8.505 40.692 1.00 57.47 88 ARG A CA 1
ATOM 684 C C . ARG A 1 88 ? -37.528 -9.911 40.611 1.00 57.47 88 ARG A C 1
ATOM 686 O O . ARG A 1 88 ? -38.553 -10.157 41.231 1.00 57.47 88 ARG A O 1
ATOM 693 N N . SER A 1 89 ? -36.872 -10.837 39.913 1.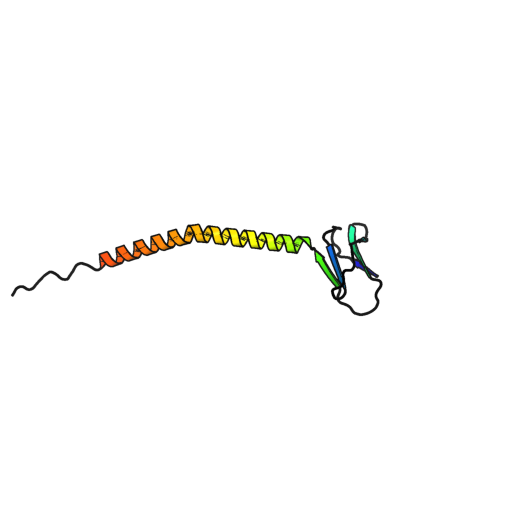00 58.31 89 SER A N 1
ATOM 694 C CA . SER A 1 89 ? -37.378 -12.209 39.775 1.00 58.31 89 SER A CA 1
ATOM 695 C C . SER A 1 89 ? -37.262 -13.018 41.079 1.00 58.31 89 SER A C 1
ATOM 697 O O . SER A 1 89 ? -38.153 -13.804 41.384 1.00 58.31 89 SER A O 1
ATOM 699 N N . GLY A 1 90 ? -36.234 -12.764 41.901 1.00 57.88 90 GLY A N 1
ATOM 700 C CA . GLY A 1 90 ? -36.110 -13.370 43.236 1.00 57.88 90 GLY A CA 1
ATOM 701 C C . GLY A 1 90 ? -37.158 -12.877 44.241 1.00 57.88 90 GLY A C 1
ATOM 702 O O . GLY A 1 90 ? -37.629 -13.654 45.065 1.00 57.88 90 GLY A O 1
ATOM 703 N N . LYS A 1 91 ? -37.589 -11.611 44.137 1.00 55.22 91 LYS A N 1
ATOM 704 C CA . LYS A 1 91 ? -38.633 -11.042 45.008 1.00 55.22 91 LYS A CA 1
ATOM 705 C C . LYS A 1 91 ? -40.052 -11.503 44.655 1.00 55.22 91 LYS A C 1
ATOM 707 O O . LYS A 1 91 ? -40.929 -11.405 45.495 1.00 55.22 91 LYS A O 1
ATOM 712 N N . GLN A 1 92 ? -40.272 -12.020 43.445 1.00 55.38 92 GLN A N 1
ATOM 713 C CA . GLN A 1 92 ? -41.588 -12.477 42.983 1.00 55.38 92 GLN A CA 1
ATOM 714 C C . GLN A 1 92 ? -41.877 -13.955 43.329 1.00 55.38 92 GLN A C 1
ATOM 716 O O . GLN A 1 92 ? -42.990 -14.418 43.111 1.00 55.38 92 GLN A O 1
ATOM 721 N N . ARG A 1 93 ? -40.901 -14.698 43.886 1.00 54.75 93 ARG A N 1
ATOM 722 C CA . ARG A 1 93 ? -41.065 -16.095 44.350 1.00 54.75 93 ARG A CA 1
ATOM 723 C C . ARG A 1 93 ? -41.382 -16.257 45.846 1.00 54.75 93 ARG A C 1
ATOM 725 O O . ARG A 1 93 ? -41.579 -17.381 46.286 1.00 54.75 93 ARG A O 1
ATOM 732 N N . ALA A 1 94 ? -41.461 -15.180 46.623 1.00 55.69 94 ALA A N 1
ATOM 733 C CA . ALA A 1 94 ? -42.006 -15.213 47.983 1.00 55.69 94 ALA A CA 1
ATOM 734 C C . ALA A 1 94 ? -43.196 -14.246 48.002 1.00 55.69 94 ALA A C 1
ATOM 736 O O . ALA A 1 94 ? -42.961 -13.061 47.758 1.00 55.69 94 ALA A O 1
ATOM 737 N N . PRO A 1 95 ? -44.449 -14.710 48.189 1.00 58.16 95 PRO A N 1
ATOM 738 C CA . PRO A 1 95 ? -44.865 -15.389 49.426 1.00 58.16 95 PRO A CA 1
ATOM 739 C C . PRO A 1 95 ? -45.963 -16.472 49.247 1.00 58.16 95 PRO A C 1
ATOM 741 O O . PRO A 1 95 ? -47.013 -16.189 48.689 1.00 58.16 95 PRO A O 1
ATOM 744 N N . ALA A 1 96 ? -45.776 -17.682 49.789 1.00 56.16 96 ALA A N 1
ATOM 745 C CA . ALA A 1 96 ? -46.880 -18.592 50.160 1.00 56.16 96 ALA A CA 1
ATOM 746 C C . ALA A 1 96 ? -46.346 -19.795 50.962 1.00 56.16 96 ALA A C 1
ATOM 748 O O . ALA A 1 96 ? -46.422 -20.935 50.525 1.00 56.16 96 ALA A O 1
ATOM 749 N N . ALA A 1 97 ? -45.727 -19.551 52.116 1.00 56.47 97 ALA A N 1
ATOM 750 C CA . ALA A 1 97 ? -45.394 -20.630 53.052 1.00 56.47 97 ALA A CA 1
ATOM 751 C C . ALA A 1 97 ? -45.516 -20.143 54.499 1.00 56.47 97 ALA A C 1
ATOM 753 O O . ALA A 1 97 ? -44.608 -20.322 55.300 1.00 56.47 97 ALA A O 1
ATOM 754 N N . ARG A 1 98 ? -46.610 -19.436 54.800 1.00 58.62 98 ARG A N 1
ATOM 755 C CA . ARG A 1 98 ? -47.109 -19.186 56.160 1.00 58.62 98 ARG A CA 1
ATOM 756 C C . ARG A 1 98 ? -48.610 -18.922 56.082 1.00 58.62 98 ARG A C 1
ATOM 758 O O . ARG A 1 98 ? -49.030 -17.773 56.087 1.00 58.62 98 ARG A O 1
ATOM 765 N N . ALA A 1 99 ? -49.393 -19.981 55.936 1.00 59.00 99 ALA A N 1
ATOM 766 C CA . ALA A 1 99 ? -50.805 -19.979 56.296 1.00 59.00 99 ALA A CA 1
ATOM 767 C C . ALA A 1 99 ? -51.266 -21.432 56.455 1.00 59.00 99 ALA A C 1
ATOM 769 O O . ALA A 1 99 ? -51.311 -22.162 55.470 1.00 59.00 99 ALA A O 1
ATOM 770 N N . GLY A 1 100 ? -51.598 -21.808 57.690 1.00 57.94 100 GLY A N 1
ATOM 771 C CA . GLY A 1 100 ? -52.398 -22.989 58.003 1.00 57.94 100 GLY A CA 1
ATOM 772 C C . GLY A 1 100 ? -51.602 -24.242 58.348 1.00 57.94 100 GLY A C 1
ATOM 773 O O . GLY A 1 100 ? -51.213 -24.982 57.455 1.00 57.94 100 GLY A O 1
ATOM 774 N N . SER A 1 101 ? -51.404 -24.490 59.641 1.00 53.00 101 SER A N 1
ATOM 775 C CA . SER A 1 101 ? -52.235 -25.469 60.360 1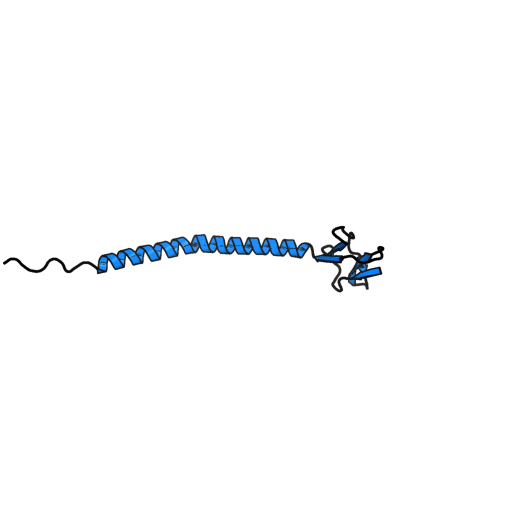.00 53.00 101 SER A CA 1
ATOM 776 C C . SER A 1 101 ? -51.733 -25.558 61.804 1.00 53.00 101 SER A C 1
ATOM 778 O O . SER A 1 101 ? -50.861 -26.366 62.118 1.00 53.00 101 SER A O 1
ATOM 780 N N . ASP A 1 102 ? -52.243 -24.655 62.644 1.00 53.28 102 ASP A N 1
ATOM 781 C CA . ASP A 1 102 ? -52.523 -24.999 64.036 1.00 53.28 102 ASP A CA 1
ATOM 782 C C . ASP A 1 102 ? -53.753 -25.915 63.989 1.00 53.28 102 ASP A C 1
ATOM 784 O O . ASP A 1 102 ? -54.829 -25.443 63.620 1.00 53.28 102 ASP A O 1
ATOM 788 N N . GLU A 1 103 ? -53.571 -27.204 64.271 1.00 51.94 103 GLU A N 1
ATOM 789 C CA . GLU A 1 103 ? -54.571 -28.089 64.894 1.00 51.94 103 GLU A CA 1
ATOM 790 C C . GLU A 1 103 ? -53.895 -29.354 65.436 1.00 51.94 103 GLU A C 1
ATOM 792 O O . GLU A 1 103 ? -53.077 -29.954 64.698 1.00 51.94 103 GLU A O 1
#